Protein AF-A0A355SJ42-F1 (afdb_monomer)

Sequence (97 aa):
MKYDLTKKATRGAERTLDAFSGTMFELLSTKPFEEITVNELCEKSNYPRATFYNYFDDKYDLLNYCWYTIGKHIHLEQYAELDPEESLYIFFDRAYD

Structure (mmCIF, N/CA/C/O backbone):
data_AF-A0A355SJ42-F1
#
_entry.id   AF-A0A355SJ42-F1
#
loop_
_atom_site.group_PDB
_atom_site.id
_atom_site.type_symbol
_atom_site.label_atom_id
_atom_site.label_alt_id
_atom_site.label_comp_id
_atom_site.label_asym_id
_atom_site.label_entity_id
_atom_site.label_seq_id
_atom_site.pdbx_PDB_ins_code
_atom_site.Cartn_x
_atom_site.Cartn_y
_atom_site.Cartn_z
_atom_site.occupancy
_atom_site.B_iso_or_equiv
_atom_site.auth_seq_id
_atom_site.auth_comp_id
_atom_site.auth_asym_id
_atom_site.auth_atom_id
_atom_site.pdbx_PDB_model_num
ATOM 1 N N . MET A 1 1 ? 5.858 5.742 6.589 1.00 80.12 1 MET A N 1
ATOM 2 C CA . MET A 1 1 ? 5.872 4.290 6.904 1.00 80.12 1 MET A CA 1
ATOM 3 C C . MET A 1 1 ? 6.934 4.066 7.962 1.00 80.12 1 MET A C 1
ATOM 5 O O . MET A 1 1 ? 8.050 4.548 7.791 1.00 80.12 1 MET A O 1
ATOM 9 N N . LYS A 1 2 ? 6.615 3.367 9.053 1.00 80.75 2 LYS A N 1
ATOM 10 C CA . LYS A 1 2 ? 7.546 3.166 10.180 1.00 80.75 2 LYS A CA 1
ATOM 11 C C . LYS A 1 2 ? 8.402 1.915 10.044 1.00 80.75 2 LYS A C 1
ATOM 13 O O . LYS A 1 2 ? 9.429 1.794 10.710 1.00 80.75 2 LYS A O 1
ATOM 18 N N . TYR A 1 3 ? 7.966 0.978 9.210 1.00 81.12 3 TYR A N 1
ATOM 19 C CA . TYR A 1 3 ? 8.686 -0.261 8.982 1.00 81.12 3 TYR A CA 1
ATOM 20 C C . TYR A 1 3 ? 9.805 -0.077 7.953 1.00 81.12 3 TYR A C 1
ATOM 22 O O . TYR A 1 3 ? 9.586 0.438 6.860 1.00 81.12 3 TYR A O 1
ATOM 30 N N . ASP A 1 4 ? 11.009 -0.520 8.305 1.00 84.88 4 ASP A N 1
ATOM 31 C CA . 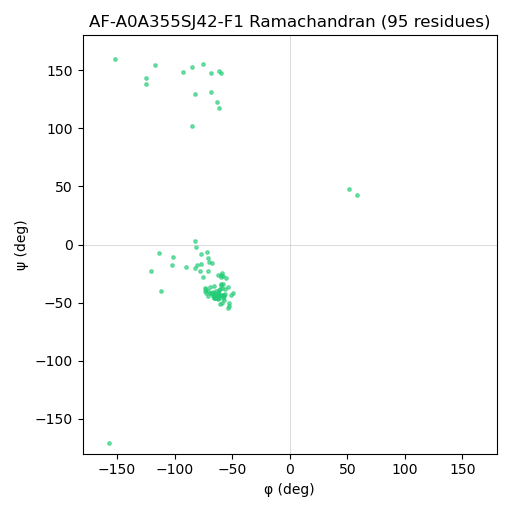ASP A 1 4 ? 12.181 -0.455 7.436 1.00 84.88 4 ASP A CA 1
ATOM 32 C C . ASP A 1 4 ? 12.218 -1.663 6.491 1.00 84.88 4 ASP A C 1
ATOM 34 O O . ASP A 1 4 ? 12.608 -2.765 6.882 1.00 84.88 4 ASP A O 1
ATOM 38 N N . LEU A 1 5 ? 11.823 -1.439 5.236 1.00 82.88 5 LEU A N 1
ATOM 39 C CA . LEU A 1 5 ? 11.765 -2.464 4.188 1.00 82.88 5 LEU A CA 1
ATOM 40 C C . LEU A 1 5 ? 13.143 -2.933 3.698 1.00 82.88 5 LEU A C 1
ATOM 42 O O . LEU A 1 5 ? 13.226 -3.937 2.995 1.00 82.88 5 LEU A O 1
ATOM 46 N N . THR A 1 6 ? 14.230 -2.240 4.058 1.00 80.62 6 THR A N 1
ATOM 47 C CA . THR A 1 6 ? 15.593 -2.665 3.691 1.00 80.62 6 THR A CA 1
ATOM 48 C C . THR A 1 6 ? 16.093 -3.817 4.562 1.00 80.62 6 THR A C 1
ATOM 50 O O . THR A 1 6 ? 17.046 -4.514 4.209 1.00 80.62 6 THR A O 1
ATOM 53 N N . LYS A 1 7 ? 15.441 -4.043 5.708 1.00 84.31 7 LYS A N 1
ATOM 54 C CA . LYS A 1 7 ? 15.782 -5.107 6.648 1.00 84.31 7 LYS A CA 1
ATOM 55 C C . LYS A 1 7 ? 14.973 -6.360 6.364 1.00 84.31 7 LYS A C 1
ATOM 57 O O . LYS A 1 7 ? 13.812 -6.310 5.969 1.00 84.31 7 LYS A O 1
ATOM 62 N N . LYS A 1 8 ? 15.582 -7.512 6.651 1.00 84.62 8 LYS A N 1
ATOM 63 C CA . LYS A 1 8 ? 14.876 -8.791 6.607 1.00 84.62 8 LYS A CA 1
ATOM 64 C C . LYS A 1 8 ? 13.729 -8.770 7.614 1.00 84.62 8 LYS A C 1
ATOM 66 O O . LYS A 1 8 ? 13.967 -8.667 8.820 1.00 84.62 8 LYS A O 1
ATOM 71 N N . ALA A 1 9 ? 12.507 -8.892 7.111 1.00 87.88 9 ALA A N 1
ATOM 72 C CA . ALA A 1 9 ? 11.335 -8.897 7.956 1.00 87.88 9 ALA A CA 1
ATOM 73 C C . ALA A 1 9 ? 11.265 -10.159 8.822 1.00 87.88 9 ALA A C 1
ATOM 75 O O . ALA A 1 9 ? 11.731 -11.238 8.453 1.00 87.88 9 ALA A O 1
ATOM 76 N N . THR A 1 10 ? 10.707 -10.020 10.025 1.00 94.19 10 THR A N 1
ATOM 77 C CA . THR A 1 10 ? 10.364 -11.195 10.831 1.00 94.19 10 THR A CA 1
ATOM 78 C C . THR A 1 10 ? 9.107 -11.833 10.255 1.00 94.19 10 THR A C 1
ATOM 80 O O . THR A 1 10 ? 8.260 -11.138 9.701 1.00 94.19 10 THR A O 1
ATOM 83 N N . ARG A 1 11 ? 8.900 -13.133 10.485 1.00 94.50 11 ARG A N 1
ATOM 84 C CA . ARG A 1 11 ? 7.680 -13.818 10.022 1.00 94.50 11 ARG A CA 1
ATOM 85 C C . ARG A 1 11 ? 6.387 -13.187 10.563 1.00 94.50 11 ARG A C 1
ATOM 87 O O . ARG A 1 11 ? 5.331 -13.310 9.956 1.00 94.50 11 ARG A O 1
ATOM 94 N N . GLY A 1 12 ? 6.453 -12.544 11.733 1.00 94.50 12 GLY A N 1
ATOM 95 C CA . GLY A 1 12 ? 5.327 -11.793 12.294 1.00 94.50 12 GLY A CA 1
ATOM 96 C C . GLY A 1 12 ? 5.080 -10.470 11.567 1.00 94.50 12 GLY A C 1
ATOM 97 O O . GLY A 1 12 ? 3.927 -10.124 11.317 1.00 94.50 12 GLY A O 1
ATOM 98 N N . ALA A 1 13 ? 6.152 -9.767 11.196 1.00 94.56 13 ALA A N 1
ATOM 99 C CA . ALA A 1 13 ? 6.068 -8.560 10.385 1.00 94.56 13 ALA A CA 1
ATOM 100 C C . ALA A 1 13 ? 5.540 -8.863 8.979 1.00 94.56 13 ALA A C 1
ATOM 102 O O . ALA A 1 13 ? 4.603 -8.199 8.561 1.00 94.56 13 ALA A O 1
ATOM 103 N N . GLU A 1 14 ? 6.050 -9.904 8.313 1.00 95.25 14 GLU A N 1
ATOM 104 C CA . GLU A 1 14 ? 5.569 -10.356 6.994 1.00 95.25 14 GLU A CA 1
ATOM 105 C C . GLU A 1 14 ? 4.060 -10.608 7.014 1.00 95.25 14 GLU A C 1
ATOM 107 O O . GLU A 1 14 ? 3.321 -9.945 6.303 1.00 95.25 14 GLU A O 1
ATOM 112 N N . ARG A 1 15 ? 3.573 -11.443 7.942 1.00 97.06 15 ARG A N 1
ATOM 113 C CA . ARG A 1 15 ? 2.131 -11.719 8.079 1.00 97.06 15 ARG A CA 1
ATOM 114 C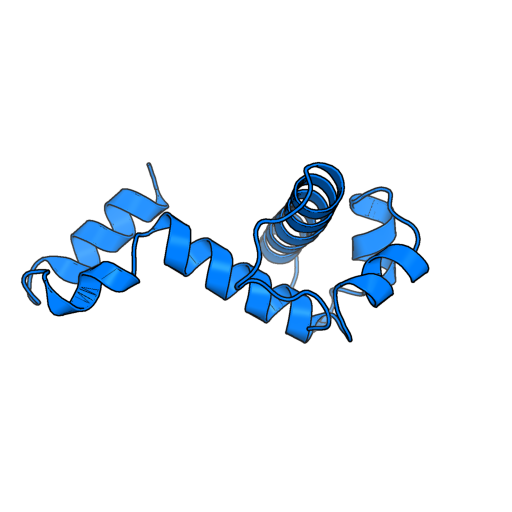 C . ARG A 1 15 ? 1.290 -10.465 8.300 1.00 97.06 15 ARG A C 1
ATOM 116 O O . ARG A 1 15 ? 0.173 -10.389 7.807 1.00 97.06 15 ARG A O 1
ATOM 123 N N . THR A 1 16 ? 1.803 -9.516 9.082 1.00 97.12 16 THR A N 1
ATOM 124 C CA . THR A 1 16 ? 1.082 -8.271 9.373 1.00 97.12 16 THR A CA 1
ATOM 125 C C . THR A 1 16 ? 1.026 -7.377 8.136 1.00 97.12 16 THR A C 1
ATOM 127 O O . THR A 1 16 ? -0.028 -6.830 7.822 1.00 97.12 16 THR A O 1
ATOM 130 N N . LEU A 1 17 ? 2.148 -7.248 7.426 1.00 97.31 17 LEU A N 1
ATOM 131 C CA . LEU A 1 17 ? 2.247 -6.490 6.185 1.00 97.31 17 LEU A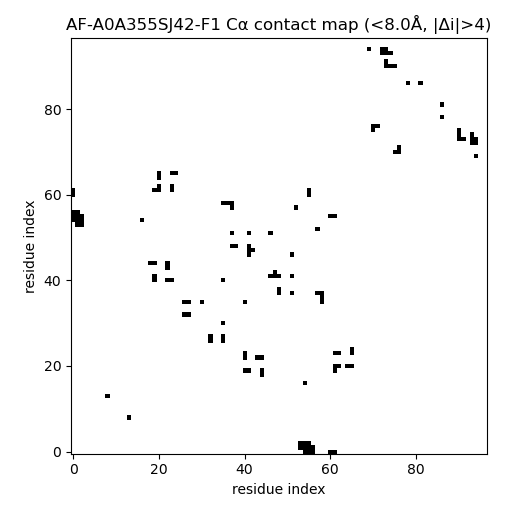 CA 1
ATOM 132 C C . LEU A 1 17 ? 1.343 -7.088 5.098 1.00 97.31 17 LEU A C 1
ATOM 134 O O . LEU A 1 17 ? 0.560 -6.344 4.513 1.00 97.31 17 LEU A O 1
ATOM 138 N N . ASP A 1 18 ? 1.385 -8.410 4.910 1.00 97.44 18 ASP A N 1
ATOM 139 C CA . ASP A 1 18 ? 0.556 -9.149 3.949 1.00 97.44 18 ASP A CA 1
ATOM 140 C C . ASP A 1 18 ? -0.939 -9.009 4.263 1.00 97.44 18 ASP A C 1
ATOM 142 O O . ASP A 1 18 ? -1.753 -8.778 3.371 1.00 97.44 18 ASP A O 1
ATOM 146 N N . ALA A 1 19 ? -1.320 -9.105 5.542 1.00 98.44 19 ALA A N 1
ATOM 147 C CA . ALA A 1 19 ? -2.714 -8.958 5.950 1.00 98.44 19 ALA A CA 1
ATOM 148 C C . ALA A 1 19 ? -3.253 -7.553 5.643 1.00 98.44 19 ALA A C 1
ATOM 150 O O . ALA A 1 19 ? -4.370 -7.410 5.141 1.00 98.44 19 ALA A O 1
ATOM 151 N N . PHE A 1 20 ? -2.473 -6.505 5.925 1.00 98.62 20 PHE A N 1
ATOM 152 C CA . PHE A 1 20 ? -2.901 -5.134 5.655 1.00 98.62 20 PHE A CA 1
ATOM 153 C C . PHE A 1 20 ? -2.891 -4.788 4.162 1.00 98.62 20 PHE A C 1
ATOM 155 O O . PHE A 1 20 ? -3.840 -4.149 3.707 1.00 98.62 20 PHE A O 1
ATOM 162 N N . SER A 1 21 ? -1.877 -5.204 3.393 1.00 98.19 21 SER A N 1
ATOM 163 C CA . SER A 1 21 ? -1.844 -4.961 1.942 1.00 98.19 21 SER A CA 1
ATOM 164 C C . SER A 1 21 ? -2.951 -5.733 1.223 1.00 98.19 21 SER A C 1
ATOM 166 O O . SER A 1 21 ? -3.685 -5.139 0.437 1.00 98.19 21 SER A O 1
ATOM 168 N N . GLY A 1 22 ? -3.164 -7.006 1.573 1.00 98.25 22 GLY A N 1
ATOM 169 C CA . GLY A 1 22 ? -4.273 -7.813 1.063 1.00 98.25 22 GLY A CA 1
ATOM 170 C C . GLY A 1 22 ? -5.632 -7.171 1.346 1.00 98.25 22 GLY A C 1
ATOM 171 O O . GLY A 1 22 ? -6.426 -6.974 0.430 1.00 98.25 22 GLY A O 1
ATOM 172 N N . THR A 1 23 ? -5.861 -6.729 2.587 1.00 98.62 23 THR A N 1
ATOM 173 C CA . THR A 1 23 ? -7.107 -6.031 2.953 1.00 98.62 23 THR A CA 1
ATOM 174 C C . THR A 1 23 ? -7.287 -4.725 2.171 1.00 98.62 23 THR A C 1
ATOM 176 O O . THR A 1 23 ? -8.401 -4.406 1.757 1.00 98.62 23 THR A O 1
ATOM 179 N N . MET A 1 24 ? -6.214 -3.958 1.943 1.00 98.69 24 MET A N 1
ATOM 180 C CA . MET A 1 24 ? -6.274 -2.750 1.114 1.00 98.69 24 MET A CA 1
ATOM 181 C C . MET A 1 24 ? -6.693 -3.086 -0.323 1.00 98.69 24 MET A C 1
ATOM 183 O O . MET A 1 24 ? -7.586 -2.425 -0.849 1.00 98.69 24 MET A O 1
ATOM 187 N N . PHE A 1 25 ? -6.114 -4.120 -0.942 1.00 98.06 25 PHE A N 1
ATOM 188 C CA . PHE A 1 25 ? -6.489 -4.547 -2.295 1.00 98.06 25 PHE A CA 1
ATOM 189 C C . PHE A 1 25 ? -7.945 -5.015 -2.382 1.00 98.06 25 PHE A C 1
ATOM 191 O O . PHE A 1 25 ? -8.667 -4.596 -3.288 1.00 98.06 25 PHE A O 1
ATOM 198 N N . GLU A 1 26 ? -8.408 -5.812 -1.417 1.00 98.38 26 GLU A N 1
ATOM 199 C CA . GLU A 1 26 ? -9.812 -6.228 -1.342 1.00 98.38 26 GLU A CA 1
ATOM 200 C C . GLU A 1 26 ? -10.750 -5.020 -1.258 1.00 98.38 26 GLU A C 1
ATOM 202 O O . GLU A 1 26 ? -11.739 -4.939 -1.986 1.00 98.38 26 GLU A O 1
ATOM 207 N N . LEU A 1 27 ? -10.434 -4.043 -0.406 1.00 98.56 27 LEU A N 1
ATOM 208 C CA . LEU A 1 27 ? -11.255 -2.845 -0.260 1.00 98.56 27 LEU A CA 1
ATOM 209 C C . LEU A 1 27 ? -11.256 -1.993 -1.531 1.00 98.56 27 LEU A C 1
ATOM 211 O O . LEU A 1 27 ? -12.333 -1.616 -1.994 1.00 98.56 27 LEU A O 1
ATOM 215 N N . LEU A 1 28 ? -10.087 -1.757 -2.130 1.00 98.25 28 LEU A N 1
ATOM 216 C CA . LEU A 1 28 ? -9.948 -1.014 -3.387 1.00 98.25 28 LEU A CA 1
ATOM 217 C C . LEU A 1 28 ? -10.714 -1.661 -4.548 1.00 98.25 28 LEU A C 1
ATOM 219 O O . LEU A 1 28 ? -11.169 -0.952 -5.441 1.00 98.25 28 LEU A O 1
ATOM 223 N N . SER A 1 29 ? -10.912 -2.983 -4.525 1.00 97.38 29 SER A N 1
ATOM 224 C CA . SER A 1 29 ? -11.727 -3.676 -5.533 1.00 97.38 29 SER A CA 1
ATOM 225 C C . SER A 1 29 ? -13.231 -3.376 -5.428 1.00 97.38 29 SER A C 1
ATOM 227 O O . SER A 1 29 ? -13.983 -3.651 -6.361 1.00 97.38 29 SER A O 1
ATOM 229 N N . THR A 1 30 ? -13.684 -2.810 -4.303 1.00 97.81 30 THR A N 1
ATOM 230 C CA . THR A 1 30 ? -15.114 -2.623 -3.997 1.00 97.81 30 THR A CA 1
ATOM 231 C C . THR A 1 30 ? -15.532 -1.174 -3.786 1.00 97.81 30 THR A C 1
ATOM 233 O O . THR A 1 30 ? -16.715 -0.868 -3.933 1.00 97.81 30 THR A O 1
ATOM 236 N N . LYS A 1 31 ? -14.604 -0.277 -3.429 1.00 98.06 31 LYS A N 1
ATOM 237 C CA . LYS A 1 31 ? -14.913 1.128 -3.145 1.00 98.06 31 LYS A CA 1
ATOM 238 C C . LYS A 1 31 ? -13.731 2.064 -3.441 1.00 98.06 31 LYS A C 1
ATOM 240 O O . LYS A 1 31 ? -12.585 1.609 -3.445 1.00 98.06 31 LYS A O 1
ATOM 245 N N . PRO A 1 32 ? -13.982 3.373 -3.625 1.00 98.31 32 PRO A N 1
ATOM 246 C CA . PRO A 1 32 ? -12.925 4.369 -3.778 1.00 98.31 32 PRO A CA 1
ATOM 247 C C . PRO A 1 32 ? -11.993 4.437 -2.562 1.00 98.31 32 PRO A C 1
ATOM 249 O O . PRO A 1 32 ? -12.419 4.276 -1.415 1.00 98.31 32 PRO A O 1
ATOM 252 N N . PHE A 1 33 ? -10.717 4.744 -2.802 1.00 98.38 33 PHE A N 1
ATOM 253 C CA . PHE A 1 33 ? -9.698 4.831 -1.752 1.00 98.38 33 PHE A CA 1
ATOM 254 C C . PHE A 1 33 ? -10.048 5.854 -0.660 1.00 98.38 33 PHE A C 1
ATOM 256 O O . PHE A 1 33 ? -9.743 5.653 0.519 1.00 98.38 33 PHE A O 1
ATOM 263 N N . GLU A 1 34 ? -10.704 6.955 -1.023 1.00 98.00 34 GLU A N 1
ATOM 264 C CA . GLU A 1 34 ? -11.096 8.039 -0.124 1.00 98.00 34 GLU A CA 1
ATOM 265 C C . GLU A 1 34 ? -12.015 7.542 0.998 1.00 98.00 34 GLU A C 1
ATOM 267 O O . GLU A 1 34 ? -11.861 7.985 2.138 1.00 98.00 34 GLU A O 1
ATOM 272 N N . GLU A 1 35 ? -12.876 6.565 0.703 1.00 98.56 35 GLU A N 1
ATOM 273 C CA . GLU A 1 35 ? -13.830 5.969 1.645 1.00 98.56 35 GLU A CA 1
ATOM 274 C C . GLU A 1 35 ? -13.203 4.909 2.562 1.00 98.56 35 GLU A C 1
ATOM 276 O O . GLU A 1 35 ? -13.760 4.587 3.612 1.00 98.56 35 GLU A O 1
ATOM 281 N N . ILE A 1 36 ? -12.027 4.378 2.210 1.00 98.69 36 ILE A N 1
ATOM 282 C CA . ILE A 1 36 ? -11.317 3.397 3.037 1.00 98.69 36 ILE A CA 1
ATOM 283 C C . ILE A 1 36 ? -10.812 4.076 4.312 1.00 98.69 36 ILE A C 1
ATOM 285 O O . ILE A 1 36 ? -10.157 5.124 4.265 1.00 98.69 36 ILE A O 1
ATOM 289 N N . THR A 1 37 ? -11.067 3.461 5.467 1.00 98.56 37 THR A N 1
ATOM 290 C CA . THR A 1 37 ? -10.612 3.967 6.770 1.00 98.56 37 THR A CA 1
ATOM 291 C C . THR A 1 37 ? -9.649 2.999 7.450 1.00 98.56 37 THR A C 1
ATOM 293 O O . THR A 1 37 ? -9.709 1.789 7.250 1.00 98.56 37 THR A O 1
ATOM 296 N N . VAL A 1 38 ? -8.780 3.525 8.322 1.00 98.56 38 VAL A N 1
ATOM 297 C CA . VAL A 1 38 ? -7.887 2.691 9.151 1.00 98.56 38 VAL A CA 1
ATOM 298 C C . VAL A 1 38 ? -8.681 1.734 10.046 1.00 98.56 38 VAL A C 1
ATOM 300 O O . VAL A 1 38 ? -8.235 0.615 10.272 1.00 98.56 38 VAL A O 1
ATOM 303 N N . ASN A 1 39 ? -9.864 2.139 10.527 1.00 98.50 39 ASN A N 1
ATOM 304 C CA . ASN A 1 39 ? -10.736 1.255 11.307 1.00 98.50 39 ASN A CA 1
ATOM 305 C C . ASN A 1 39 ? -11.159 0.034 10.499 1.00 98.50 39 ASN A C 1
ATOM 307 O O . ASN A 1 39 ? -10.962 -1.085 10.956 1.00 98.50 39 ASN A O 1
ATOM 311 N N . GLU A 1 40 ? -11.680 0.253 9.295 1.00 98.50 40 GLU A N 1
ATOM 312 C CA . GLU A 1 40 ? -12.136 -0.835 8.435 1.00 98.50 40 GLU A CA 1
ATOM 313 C C . GLU A 1 40 ? -10.990 -1.780 8.053 1.00 98.50 40 GLU A C 1
ATOM 315 O O . GLU A 1 40 ? -11.155 -2.998 8.095 1.00 98.50 40 GLU A O 1
ATOM 320 N N . LEU A 1 41 ? -9.811 -1.226 7.746 1.00 98.69 41 LEU A N 1
ATOM 321 C CA . LEU A 1 41 ? -8.601 -2.008 7.482 1.00 98.69 41 LEU A CA 1
ATOM 322 C C . LEU A 1 41 ? -8.248 -2.915 8.669 1.00 98.69 41 LEU A C 1
ATOM 324 O O . LEU A 1 41 ? -7.921 -4.078 8.470 1.00 98.69 41 LEU A O 1
ATOM 328 N N . CYS A 1 42 ? -8.327 -2.393 9.895 1.00 98.62 42 CYS A N 1
ATOM 329 C CA . CYS A 1 42 ? -8.043 -3.140 11.122 1.00 98.62 42 CYS A CA 1
ATOM 330 C C . CYS A 1 42 ? -9.096 -4.217 11.419 1.00 98.62 42 CYS A C 1
ATOM 332 O O . CYS A 1 42 ? -8.750 -5.329 11.815 1.00 98.62 42 CYS A O 1
ATOM 334 N N . GLU A 1 43 ? -10.377 -3.897 11.223 1.00 98.44 43 GLU A N 1
ATOM 335 C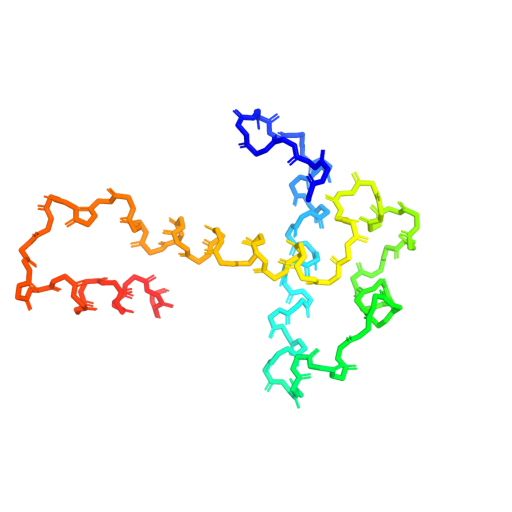 CA . GLU A 1 43 ? -11.487 -4.829 11.435 1.00 98.44 43 GLU A CA 1
ATOM 336 C C . GLU A 1 43 ? -11.422 -6.007 10.459 1.00 98.44 43 GLU A C 1
ATOM 338 O O . GLU A 1 43 ? -11.522 -7.157 10.885 1.00 98.44 43 GLU A O 1
ATOM 343 N N . LYS A 1 44 ? -11.191 -5.742 9.167 1.00 98.31 44 LYS A N 1
ATOM 344 C CA . LYS A 1 44 ? -11.093 -6.791 8.143 1.00 98.31 44 LYS A CA 1
ATOM 345 C C . LYS A 1 44 ? -9.822 -7.628 8.252 1.00 98.31 44 LYS A C 1
ATOM 347 O O . LYS A 1 44 ? -9.902 -8.843 8.101 1.00 98.31 44 LYS A O 1
ATOM 352 N N . SER A 1 45 ? -8.678 -7.014 8.557 1.00 97.81 45 SER A N 1
ATOM 353 C CA . SER A 1 45 ? -7.418 -7.752 8.718 1.00 97.81 45 SER A CA 1
ATOM 354 C C . SER A 1 45 ? -7.316 -8.497 10.055 1.00 97.81 45 SER A C 1
ATOM 356 O O . SER A 1 45 ? -6.386 -9.278 10.250 1.00 97.81 45 SER A O 1
ATOM 358 N N . ASN A 1 46 ? -8.267 -8.276 10.972 1.00 97.62 46 ASN A N 1
ATOM 359 C CA . ASN A 1 46 ? -8.281 -8.819 12.329 1.00 97.62 46 ASN A CA 1
ATOM 360 C C . ASN A 1 46 ? -7.035 -8.424 13.153 1.00 97.62 46 ASN A C 1
ATOM 362 O O . ASN A 1 46 ? -6.457 -9.235 13.882 1.00 97.62 46 ASN A O 1
ATOM 366 N N . TYR A 1 47 ? -6.628 -7.154 13.053 1.00 98.31 47 TYR A N 1
ATOM 367 C CA . TYR A 1 47 ? -5.534 -6.578 13.836 1.00 98.31 47 TYR A CA 1
ATOM 368 C C . TYR A 1 47 ? -5.977 -5.323 14.599 1.00 98.31 47 TYR A C 1
ATOM 370 O O . TYR A 1 47 ? -6.717 -4.499 14.068 1.00 98.31 47 TYR A O 1
ATOM 378 N N . PRO A 1 48 ? -5.486 -5.094 15.831 1.00 98.19 48 PRO A N 1
ATOM 379 C CA . PRO A 1 48 ? -5.738 -3.842 16.538 1.00 98.19 48 PRO A CA 1
ATOM 380 C C . PRO A 1 48 ? -5.166 -2.626 15.797 1.00 98.19 48 PRO A C 1
ATOM 382 O O . PRO A 1 48 ? -4.078 -2.695 15.223 1.00 98.19 48 PRO A O 1
ATOM 385 N N . ARG A 1 49 ? -5.810 -1.458 15.936 1.00 98.00 49 ARG A N 1
ATOM 386 C CA . ARG A 1 49 ? -5.296 -0.179 15.397 1.00 98.00 49 ARG A CA 1
ATOM 387 C C . ARG A 1 49 ? -3.875 0.145 15.850 1.00 98.00 49 ARG A C 1
ATOM 389 O O . ARG A 1 49 ? -3.094 0.683 15.077 1.00 98.00 49 ARG A O 1
ATOM 396 N N . ALA A 1 50 ? -3.528 -0.191 17.093 1.00 97.69 50 ALA A N 1
ATOM 397 C CA . ALA A 1 50 ? -2.168 -0.009 17.597 1.00 97.69 50 ALA A CA 1
ATOM 398 C C . ALA A 1 50 ? -1.145 -0.786 16.752 1.00 97.69 50 ALA A C 1
ATOM 400 O O . ALA A 1 50 ? -0.070 -0.269 16.469 1.00 97.69 50 ALA A O 1
ATOM 401 N N . THR A 1 51 ? -1.503 -1.989 16.288 1.00 97.38 51 THR A N 1
ATOM 402 C CA . THR A 1 51 ? -0.662 -2.769 15.380 1.00 97.38 51 THR A CA 1
ATOM 403 C C . THR A 1 51 ? -0.523 -2.075 14.035 1.00 97.38 51 THR A C 1
ATOM 405 O O . THR A 1 51 ? 0.601 -1.958 13.572 1.00 97.38 51 THR A O 1
ATOM 408 N N . PHE A 1 52 ? -1.598 -1.544 13.443 1.00 98.50 52 PHE A N 1
ATOM 409 C CA . PHE A 1 52 ? -1.495 -0.751 12.209 1.00 98.50 52 PHE A CA 1
ATOM 410 C C . PHE A 1 52 ? -0.477 0.390 12.361 1.00 98.50 52 PHE A C 1
ATOM 412 O O . PHE A 1 52 ? 0.466 0.494 11.579 1.00 98.50 52 PHE A O 1
ATOM 419 N N . TYR A 1 53 ? -0.601 1.175 13.436 1.00 97.06 53 TYR A N 1
ATOM 420 C CA . TYR A 1 53 ? 0.264 2.332 13.686 1.00 97.06 53 TYR A CA 1
ATOM 421 C C . TYR A 1 53 ? 1.707 1.993 14.092 1.00 97.06 53 TYR A C 1
ATOM 423 O O . TYR A 1 53 ? 2.537 2.903 14.192 1.00 97.06 53 TYR A O 1
ATOM 431 N N . ASN A 1 54 ? 2.030 0.713 14.307 1.00 95.81 54 ASN A N 1
ATOM 432 C CA . ASN A 1 54 ? 3.414 0.252 14.433 1.00 95.81 54 AS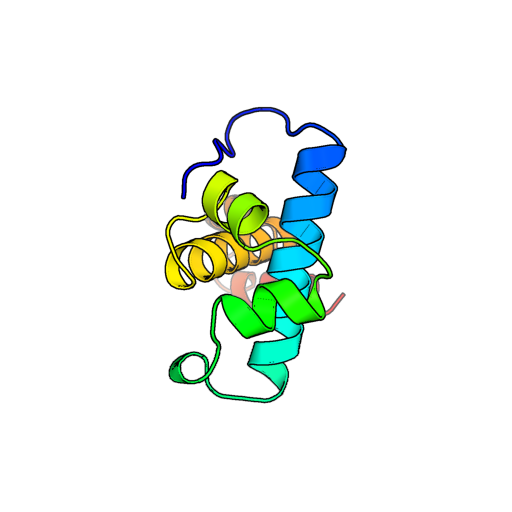N A CA 1
ATOM 433 C C . ASN A 1 54 ? 4.115 0.138 13.067 1.00 95.81 54 ASN A C 1
ATOM 435 O O . ASN A 1 54 ? 5.341 0.186 13.024 1.00 95.81 54 ASN A O 1
ATOM 439 N N . TYR A 1 55 ? 3.361 -0.001 11.970 1.00 96.62 55 TYR A N 1
ATOM 440 C CA . TYR A 1 55 ? 3.900 -0.192 10.617 1.00 96.62 55 TYR A CA 1
ATOM 441 C C . TYR A 1 55 ? 3.644 1.014 9.707 1.00 96.62 55 TYR A C 1
ATOM 443 O O . TYR A 1 55 ? 4.542 1.423 8.969 1.00 96.62 55 TYR A O 1
ATOM 451 N N . PHE A 1 56 ? 2.461 1.622 9.792 1.00 97.50 56 PHE A N 1
ATOM 452 C CA . PHE A 1 56 ? 2.008 2.687 8.897 1.00 97.50 56 PHE A CA 1
ATOM 453 C C . PHE A 1 56 ? 1.591 3.924 9.697 1.00 97.50 56 PHE A C 1
ATOM 455 O O . PHE A 1 56 ? 0.948 3.801 10.739 1.00 97.50 56 PHE A O 1
ATOM 462 N N . ASP A 1 57 ? 1.950 5.119 9.231 1.00 97.12 57 ASP A N 1
ATOM 463 C CA . ASP A 1 57 ? 1.507 6.372 9.847 1.00 97.12 57 ASP A CA 1
ATOM 464 C C . ASP A 1 57 ? 0.023 6.630 9.533 1.00 97.12 57 ASP A C 1
ATOM 466 O O . ASP A 1 57 ? -0.739 7.057 10.403 1.00 97.12 57 ASP A O 1
ATOM 470 N N . ASP A 1 58 ? -0.415 6.283 8.321 1.00 97.44 58 ASP A N 1
ATOM 471 C CA . ASP A 1 58 ? -1.794 6.406 7.851 1.00 97.44 58 ASP A CA 1
ATOM 472 C C . ASP A 1 58 ? -2.112 5.437 6.685 1.00 97.44 58 ASP A C 1
ATOM 474 O O . ASP A 1 58 ? -1.340 4.534 6.358 1.00 97.44 58 ASP A O 1
ATOM 478 N N . LYS A 1 59 ? -3.285 5.593 6.054 1.00 97.69 59 LYS A N 1
ATOM 479 C CA . LYS A 1 59 ? -3.694 4.756 4.912 1.00 97.69 59 LYS A CA 1
ATOM 480 C C . LYS A 1 59 ? -2.915 5.035 3.619 1.00 97.69 59 LYS A C 1
ATOM 482 O O . LYS A 1 59 ? -2.864 4.156 2.763 1.00 97.69 59 LYS A O 1
ATOM 487 N N . TYR A 1 60 ? -2.328 6.221 3.463 1.00 98.00 60 TYR A N 1
ATOM 488 C CA . TYR A 1 60 ? -1.509 6.567 2.298 1.00 98.00 60 TYR A CA 1
ATOM 489 C C . TYR A 1 60 ? -0.168 5.842 2.361 1.00 98.00 60 TYR A C 1
ATOM 491 O O . TYR A 1 60 ? 0.309 5.320 1.359 1.00 98.00 60 TYR A O 1
ATOM 499 N N . ASP A 1 61 ? 0.396 5.722 3.557 1.00 97.88 61 ASP A N 1
ATOM 500 C CA . ASP A 1 61 ? 1.562 4.886 3.811 1.00 97.88 61 ASP A CA 1
ATOM 501 C C . ASP A 1 61 ? 1.342 3.418 3.434 1.00 97.88 61 ASP A C 1
ATOM 503 O O . ASP A 1 61 ? 2.204 2.802 2.803 1.00 97.88 61 ASP A O 1
ATOM 507 N N . LEU A 1 62 ? 0.185 2.859 3.799 1.00 98.31 62 LEU A N 1
ATOM 508 C CA . LEU A 1 62 ? -0.184 1.506 3.388 1.00 98.31 62 LEU A CA 1
ATOM 509 C C . LEU A 1 62 ? -0.355 1.416 1.864 1.00 98.31 62 LEU A C 1
ATOM 511 O O . LEU A 1 62 ? 0.102 0.451 1.256 1.00 98.31 62 LEU A O 1
ATOM 515 N N . LEU A 1 63 ? -0.946 2.425 1.222 1.00 97.88 63 LEU A N 1
ATOM 516 C CA . LEU A 1 63 ? -1.053 2.466 -0.239 1.00 97.88 63 LEU A CA 1
ATOM 517 C C . LEU A 1 63 ? 0.328 2.499 -0.916 1.00 97.88 63 LEU A C 1
ATOM 519 O O . LEU A 1 63 ? 0.561 1.766 -1.873 1.00 97.88 63 LEU A O 1
ATOM 523 N N . ASN A 1 64 ? 1.276 3.277 -0.390 1.00 96.88 64 ASN A N 1
ATOM 524 C CA . ASN A 1 64 ? 2.659 3.284 -0.874 1.00 96.88 64 ASN A CA 1
ATOM 525 C C . ASN A 1 64 ? 3.321 1.906 -0.729 1.00 96.88 64 ASN A C 1
ATOM 527 O O . ASN A 1 64 ? 4.046 1.466 -1.621 1.00 96.88 64 ASN A O 1
ATOM 531 N N . TYR A 1 65 ? 3.041 1.191 0.363 1.00 97.25 65 TYR A N 1
ATOM 532 C CA . TYR A 1 65 ? 3.492 -0.190 0.526 1.00 97.25 65 TYR A CA 1
ATOM 533 C C . TYR A 1 65 ? 2.847 -1.152 -0.487 1.00 97.25 65 TYR A C 1
ATOM 535 O O . TYR A 1 65 ? 3.514 -2.055 -0.998 1.00 97.25 65 TYR A O 1
ATOM 543 N N . CYS A 1 66 ? 1.578 -0.937 -0.837 1.00 97.19 66 CYS A N 1
ATOM 544 C CA . CYS A 1 66 ? 0.909 -1.692 -1.896 1.00 97.19 66 CYS A CA 1
ATOM 545 C C . CYS A 1 66 ? 1.594 -1.466 -3.254 1.00 97.19 66 CYS A C 1
ATOM 547 O O . CYS A 1 66 ? 1.894 -2.437 -3.943 1.00 97.19 66 CYS A O 1
ATOM 549 N N . TRP A 1 67 ? 1.941 -0.218 -3.598 1.00 96.06 67 TRP A N 1
ATOM 550 C CA . TRP A 1 67 ? 2.713 0.091 -4.810 1.00 96.06 67 TRP A CA 1
ATOM 551 C C . TRP A 1 67 ? 4.086 -0.580 -4.827 1.00 96.06 67 TRP A C 1
ATOM 553 O O . TRP A 1 67 ? 4.471 -1.160 -5.840 1.00 96.06 67 TRP A O 1
ATOM 563 N N . TYR A 1 68 ? 4.803 -0.554 -3.701 1.00 94.75 68 TYR A N 1
ATOM 564 C CA . TYR A 1 68 ? 6.065 -1.280 -3.553 1.00 94.75 68 TYR A CA 1
ATOM 565 C C . TYR A 1 68 ? 5.890 -2.788 -3.801 1.00 94.75 68 TYR A C 1
ATOM 567 O O . TYR A 1 68 ? 6.691 -3.401 -4.505 1.00 94.75 68 TYR A O 1
ATOM 575 N N . THR A 1 69 ? 4.822 -3.377 -3.259 1.00 94.50 69 THR A N 1
ATOM 576 C CA . THR A 1 69 ? 4.517 -4.807 -3.408 1.00 94.50 69 THR A CA 1
ATOM 577 C C . THR A 1 69 ? 4.205 -5.167 -4.859 1.00 94.50 69 THR A C 1
ATOM 579 O O . THR A 1 69 ? 4.767 -6.134 -5.368 1.00 94.50 69 THR A O 1
ATOM 582 N N . ILE A 1 70 ? 3.388 -4.359 -5.546 1.00 95.00 70 ILE A N 1
ATOM 583 C CA . ILE A 1 70 ? 3.104 -4.522 -6.981 1.00 95.00 70 ILE A CA 1
ATOM 584 C C . ILE A 1 70 ? 4.401 -4.438 -7.784 1.00 95.00 70 ILE A C 1
ATOM 586 O O . ILE A 1 70 ? 4.688 -5.341 -8.561 1.00 95.00 70 ILE A O 1
ATOM 590 N N . GLY A 1 71 ? 5.210 -3.397 -7.558 1.00 94.81 71 GLY A N 1
ATOM 591 C CA . GLY A 1 71 ? 6.479 -3.204 -8.260 1.00 94.81 71 GLY A CA 1
ATOM 592 C C . GLY A 1 71 ? 7.419 -4.401 -8.111 1.00 94.81 71 GLY A C 1
ATOM 593 O O . GLY A 1 71 ? 8.001 -4.851 -9.091 1.00 94.81 71 GLY A O 1
ATOM 594 N N . LYS A 1 72 ? 7.510 -4.967 -6.903 1.00 93.38 72 LYS A N 1
ATOM 595 C CA . LYS A 1 72 ? 8.296 -6.178 -6.645 1.00 93.38 72 LYS A CA 1
ATOM 596 C C . LYS A 1 72 ?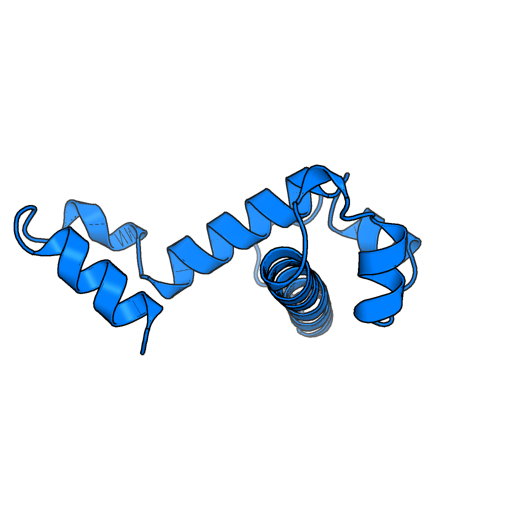 7.725 -7.412 -7.351 1.00 93.38 72 LYS A C 1
ATOM 598 O O . LYS A 1 72 ? 8.496 -8.223 -7.849 1.00 93.38 72 LYS A O 1
ATOM 603 N N . HIS A 1 73 ? 6.404 -7.573 -7.366 1.00 93.50 73 HIS A N 1
ATOM 604 C CA . HIS A 1 73 ? 5.740 -8.718 -7.993 1.00 93.50 73 HIS A CA 1
ATOM 605 C C . HIS A 1 73 ? 5.937 -8.731 -9.514 1.00 93.50 73 HIS A C 1
ATOM 607 O O . HIS A 1 73 ? 6.273 -9.766 -10.076 1.00 93.50 73 HIS A O 1
ATOM 613 N N . ILE A 1 74 ? 5.842 -7.564 -10.158 1.00 95.06 74 ILE A N 1
ATOM 614 C CA . ILE A 1 74 ? 6.076 -7.420 -11.603 1.00 95.06 74 ILE A CA 1
ATOM 615 C C . ILE A 1 74 ? 7.565 -7.298 -11.968 1.00 95.06 74 ILE A C 1
ATOM 617 O O . ILE A 1 74 ? 7.901 -7.110 -13.140 1.00 95.06 74 ILE A O 1
ATOM 621 N N . HIS A 1 75 ? 8.465 -7.397 -10.983 1.00 94.25 75 HIS A N 1
ATOM 622 C CA . HIS A 1 75 ? 9.910 -7.223 -11.143 1.00 94.25 75 HIS A CA 1
ATOM 623 C C . HIS A 1 75 ? 10.281 -5.911 -11.854 1.00 94.25 75 HIS A C 1
ATOM 625 O O . HIS A 1 75 ? 11.060 -5.890 -12.813 1.00 94.25 75 HIS A O 1
ATOM 631 N N . LEU A 1 76 ? 9.679 -4.805 -11.407 1.00 93.62 76 LEU A N 1
ATOM 632 C CA . LEU A 1 76 ? 9.836 -3.476 -12.002 1.00 93.62 76 LEU A CA 1
ATOM 633 C C . LEU A 1 76 ? 11.295 -2.993 -11.987 1.00 93.62 76 LEU A C 1
ATOM 635 O O . LEU A 1 76 ? 11.696 -2.215 -12.849 1.00 93.62 76 LEU A O 1
ATOM 639 N N . GLU A 1 77 ? 12.113 -3.468 -11.045 1.00 92.50 77 GLU A N 1
ATOM 640 C CA . GLU A 1 77 ? 13.545 -3.166 -10.973 1.00 92.50 77 GLU A CA 1
ATOM 641 C C . GLU A 1 77 ? 14.322 -3.576 -12.232 1.00 92.50 77 GLU A C 1
ATOM 643 O O . GLU A 1 77 ? 15.352 -2.974 -12.531 1.00 92.50 77 GLU A O 1
ATOM 648 N N . GLN A 1 78 ? 13.811 -4.547 -12.995 1.00 93.00 78 GLN A N 1
ATOM 649 C CA . GLN A 1 78 ? 14.424 -5.027 -14.235 1.00 93.00 78 GLN A CA 1
ATOM 650 C C . GLN A 1 78 ? 14.113 -4.131 -15.437 1.00 93.00 78 GLN A C 1
ATOM 652 O O . GLN A 1 78 ? 14.608 -4.398 -16.525 1.00 93.00 78 GLN A O 1
ATOM 657 N N . TYR A 1 79 ? 13.319 -3.065 -15.275 1.00 90.50 79 TYR A N 1
ATOM 658 C CA . TYR A 1 79 ? 12.892 -2.200 -16.380 1.00 90.50 79 TYR A CA 1
ATOM 659 C C . TYR A 1 79 ? 14.043 -1.738 -17.283 1.00 90.50 79 TYR A C 1
ATOM 661 O O . TYR A 1 79 ? 13.904 -1.739 -18.499 1.00 90.50 79 TYR A O 1
ATOM 669 N N . ALA A 1 80 ? 15.189 -1.376 -16.699 1.00 91.88 80 ALA A N 1
ATOM 670 C CA . ALA A 1 80 ? 16.349 -0.895 -17.452 1.00 91.88 80 ALA A CA 1
ATOM 671 C C . ALA A 1 80 ? 17.008 -1.966 -18.345 1.00 91.88 80 ALA A C 1
ATOM 673 O O . ALA A 1 80 ? 17.816 -1.623 -19.206 1.00 91.88 80 ALA A O 1
ATOM 674 N N . GLU A 1 81 ? 16.694 -3.242 -18.120 1.00 92.69 81 GLU A N 1
ATOM 675 C CA . GLU A 1 81 ? 17.245 -4.398 -18.832 1.00 92.69 81 GLU A CA 1
ATOM 676 C C . GLU A 1 81 ? 16.278 -4.945 -19.897 1.00 92.69 81 GLU A C 1
ATOM 678 O O . GLU A 1 81 ? 16.673 -5.786 -20.703 1.00 92.69 81 GLU A O 1
ATOM 683 N N . LEU A 1 82 ? 15.023 -4.483 -19.905 1.00 91.75 82 LEU A N 1
ATOM 684 C CA . LEU A 1 82 ? 13.996 -4.935 -20.840 1.00 91.75 82 LEU A CA 1
ATOM 685 C C . LEU A 1 82 ? 14.061 -4.172 -22.166 1.00 91.75 82 LEU A C 1
ATOM 687 O O . LEU A 1 82 ? 14.452 -3.004 -22.219 1.00 91.75 82 LEU A O 1
ATOM 691 N N . ASP A 1 83 ? 13.606 -4.823 -23.238 1.00 94.12 83 ASP A N 1
ATOM 692 C CA . ASP A 1 83 ? 13.304 -4.138 -24.493 1.00 94.12 83 ASP A CA 1
ATOM 693 C C . ASP A 1 83 ? 12.152 -3.139 -24.252 1.00 94.12 83 ASP A C 1
ATOM 695 O O . ASP A 1 83 ? 11.078 -3.554 -23.794 1.00 94.12 83 ASP A O 1
ATOM 699 N N . PRO A 1 84 ? 12.324 -1.830 -24.527 1.00 91.38 84 PRO A N 1
ATOM 700 C CA . PRO A 1 84 ? 11.262 -0.840 -24.367 1.00 91.38 84 PRO A CA 1
ATOM 701 C C . PRO A 1 84 ? 9.972 -1.171 -25.131 1.00 91.38 84 PRO A C 1
ATOM 703 O O . PRO A 1 84 ? 8.895 -0.777 -24.680 1.00 91.38 84 PRO A O 1
ATOM 706 N N . GLU A 1 85 ? 10.061 -1.886 -26.258 1.00 94.25 85 GLU A N 1
ATOM 707 C CA . GLU A 1 85 ? 8.892 -2.277 -27.057 1.00 94.25 85 GLU A CA 1
ATOM 708 C C . GLU A 1 85 ? 8.099 -3.426 -26.411 1.0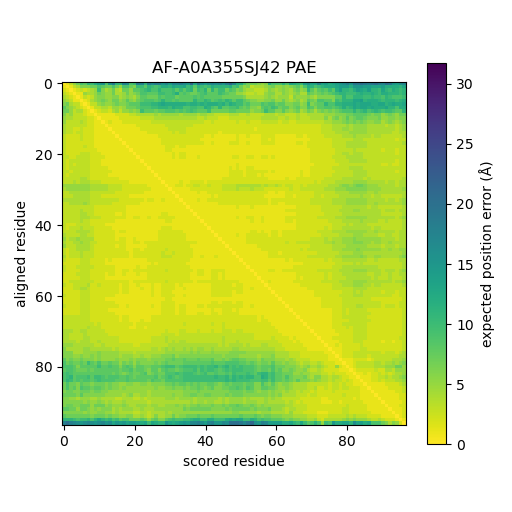0 94.25 85 GLU A C 1
ATOM 710 O O . GLU A 1 85 ? 6.878 -3.494 -26.561 1.00 94.25 85 GLU A O 1
ATOM 715 N N . GLU A 1 86 ? 8.756 -4.282 -25.622 1.00 94.12 86 GLU A N 1
ATOM 716 C CA . GLU A 1 86 ? 8.134 -5.444 -24.966 1.00 94.12 86 GLU A CA 1
ATOM 717 C C . GLU A 1 86 ? 7.846 -5.219 -23.473 1.00 94.12 86 GLU A C 1
ATOM 719 O O . GLU A 1 86 ? 7.029 -5.925 -22.879 1.00 94.12 86 GLU A O 1
ATOM 724 N N . SER A 1 87 ? 8.475 -4.211 -22.860 1.00 93.06 87 SER A N 1
ATOM 725 C CA . SER A 1 87 ? 8.458 -3.964 -21.409 1.00 93.06 87 SER A CA 1
ATOM 726 C C . SER A 1 87 ? 7.050 -3.937 -20.816 1.00 93.06 87 SER A C 1
ATOM 728 O O . SER A 1 87 ? 6.798 -4.530 -19.769 1.00 93.06 87 SER A O 1
ATOM 730 N N . LEU A 1 88 ? 6.112 -3.267 -21.494 1.00 92.88 88 LEU A N 1
ATOM 731 C CA . LEU A 1 88 ? 4.738 -3.151 -21.012 1.00 92.88 88 LEU A CA 1
ATOM 732 C C . LEU A 1 88 ? 4.018 -4.506 -21.012 1.00 92.88 88 LEU A C 1
ATOM 734 O O . LEU A 1 88 ? 3.332 -4.827 -20.045 1.00 92.88 88 LEU A O 1
ATOM 738 N N . TYR A 1 89 ? 4.194 -5.300 -22.073 1.00 94.00 89 TYR A N 1
ATOM 739 C CA . TYR A 1 89 ? 3.609 -6.637 -22.172 1.00 94.00 89 TYR A CA 1
ATOM 740 C C . TYR A 1 89 ? 4.170 -7.551 -21.081 1.00 94.00 89 TYR A C 1
ATOM 742 O O . TYR A 1 89 ? 3.399 -8.177 -20.363 1.00 94.00 89 TYR A O 1
ATOM 750 N N . ILE A 1 90 ? 5.493 -7.539 -20.885 1.00 93.06 90 ILE A N 1
ATOM 751 C CA . ILE A 1 90 ? 6.178 -8.332 -19.856 1.00 93.06 90 ILE A CA 1
ATOM 752 C C . ILE A 1 90 ? 5.654 -8.003 -18.451 1.00 93.06 90 ILE A C 1
ATOM 754 O O . ILE A 1 90 ? 5.419 -8.906 -17.652 1.00 93.06 90 ILE A O 1
ATOM 758 N N . PHE A 1 91 ? 5.455 -6.724 -18.122 1.00 94.06 91 PHE A N 1
ATOM 759 C CA . PHE A 1 91 ? 4.915 -6.358 -16.811 1.00 94.06 91 PHE A CA 1
ATOM 760 C C . PHE A 1 91 ? 3.455 -6.756 -16.625 1.00 94.06 91 PHE A C 1
ATOM 762 O O . PHE A 1 91 ? 3.088 -7.144 -15.519 1.00 94.06 91 PHE A O 1
ATOM 769 N N . PHE A 1 92 ? 2.627 -6.663 -17.669 1.00 93.69 92 PHE A N 1
ATOM 770 C CA . PHE A 1 92 ? 1.242 -7.121 -17.584 1.00 93.69 92 PHE A CA 1
ATOM 771 C C . PHE A 1 92 ? 1.149 -8.639 -17.449 1.00 93.69 92 PHE A C 1
ATOM 773 O O . PHE A 1 92 ? 0.383 -9.098 -16.613 1.00 93.69 92 PHE A O 1
ATOM 780 N N . ASP A 1 93 ? 1.952 -9.393 -18.198 1.00 93.94 93 ASP A N 1
ATOM 781 C CA . ASP A 1 93 ? 2.050 -10.855 -18.091 1.00 93.94 93 ASP A CA 1
ATOM 782 C C . ASP A 1 93 ? 2.333 -11.262 -16.634 1.00 93.94 93 ASP A C 1
ATOM 784 O O . ASP A 1 93 ? 1.515 -11.908 -15.986 1.00 93.94 93 ASP A O 1
ATOM 788 N N . ARG A 1 94 ? 3.384 -10.682 -16.038 1.00 94.12 94 ARG A N 1
ATOM 789 C CA . ARG A 1 94 ? 3.750 -10.904 -14.626 1.00 94.12 94 ARG A CA 1
ATOM 790 C C . ARG A 1 94 ? 2.694 -10.462 -13.612 1.00 94.12 94 ARG A C 1
ATOM 792 O O . ARG A 1 94 ? 2.722 -10.932 -12.483 1.00 94.12 94 ARG A O 1
ATOM 799 N N . ALA A 1 95 ? 1.843 -9.496 -13.953 1.00 90.38 95 ALA A N 1
ATOM 800 C CA . ALA A 1 95 ? 0.809 -8.996 -13.049 1.00 90.38 95 ALA A CA 1
ATOM 801 C C . ALA A 1 95 ? -0.449 -9.879 -13.033 1.00 90.38 95 ALA A C 1
ATOM 803 O O . ALA A 1 95 ? -1.252 -9.757 -12.105 1.00 90.38 95 ALA A O 1
ATOM 804 N N . TYR A 1 96 ? -0.651 -10.694 -14.074 1.00 85.19 96 TYR A N 1
ATOM 805 C CA . TYR A 1 96 ? -1.839 -11.529 -14.261 1.00 85.19 96 TYR 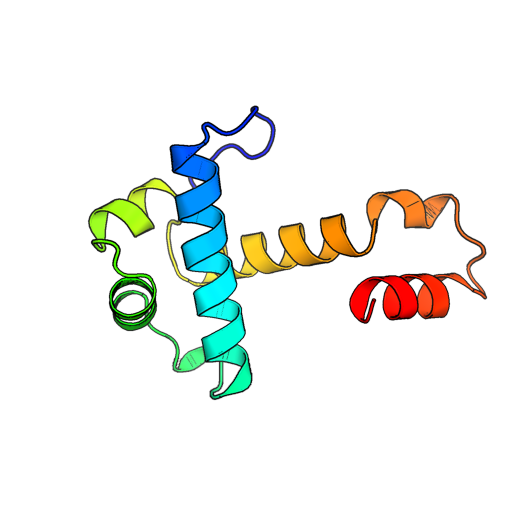A CA 1
ATOM 806 C C . TYR A 1 96 ? -1.565 -13.040 -14.177 1.00 85.19 96 TYR A C 1
ATOM 808 O O . TYR A 1 96 ? -2.535 -13.803 -14.162 1.00 85.19 96 TYR A O 1
ATOM 816 N N . ASP A 1 97 ? -0.297 -13.449 -14.102 1.00 74.00 97 ASP A N 1
ATOM 817 C CA . ASP A 1 97 ? 0.149 -14.812 -13.766 1.00 74.00 97 ASP A CA 1
ATOM 818 C C . ASP A 1 97 ? -0.099 -15.186 -12.291 1.00 74.00 97 ASP A C 1
ATOM 82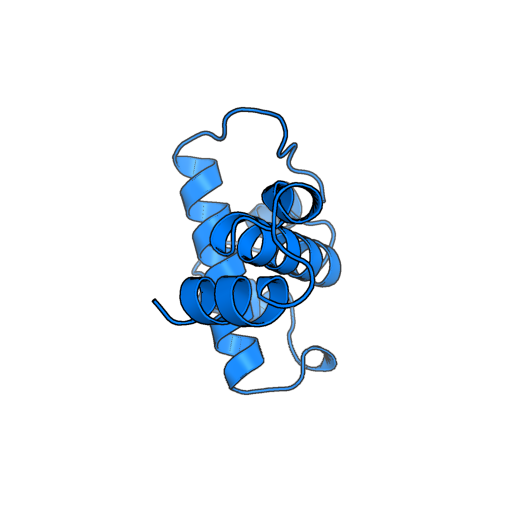0 O O . ASP A 1 97 ? -0.564 -16.327 -12.039 1.00 74.00 97 ASP A O 1
#

Secondary structure (DSSP, 8-state):
--S-TTSPPPHHHHHHHHHHHHHHHHHHTTS-GGG--HHHHHHHHT--HHHHHHH-SSHHHHHHHHHHHHHHHTTGGGGGGS-TTTHHHHHHHHHH-

Solvent-accessible surface area (backbone atoms only — not comparable to full-atom values): 5676 Å² total; per-residue (Å²): 96,67,58,69,80,91,50,89,71,50,77,68,52,47,54,52,52,51,36,48,41,51,41,49,52,58,46,55,76,76,43,64,71,88,77,62,46,70,65,58,46,22,64,74,46,72,44,59,63,70,60,50,61,61,41,22,81,48,69,65,38,45,48,52,50,40,52,52,51,50,39,60,64,35,46,51,87,48,56,89,78,46,58,82,90,48,41,66,58,55,35,50,50,50,69,72,111

Mean predicted aligned error: 3.54 Å

Radius of gyration: 15.11 Å; Cα contacts (8 Å, |Δi|>4): 68; chains: 1; bounding box: 32×23×45 Å

Nearest PDB structures (foldseek):
  5f27-assembly1_A-2  TM=7.957E-01  e=8.510E-03  Mycobacterium tuberculosis CDC1551
  4m3g-assembly1_A-2  TM=7.925E-01  e=2.413E-02  Mycobacterium tuberculosis H37Rv
  3qkx-assembly1_A  TM=7.395E-01  e=9.507E-02  Haemophilus influenzae
  3mnl-assembly1_A  TM=7.877E-01  e=1.645E-01  Mycobacterium tuberculosis H37Rv
  7pt0-assembly1_A  TM=7.018E-01  e=3.357E-01  Streptomyces coelicolor

Foldseek 3Di:
DQDDPVDDDDPVRVLLLCLLLVLLVVVVVPDDPVPDALVSSCVRSVHDSVSVVNQAVGVVRSVVSNVVVLCVQLVVVCQVVDDPVCSVVSSVVSNVD

pLDDT: mean 94.66, std 5.04, range [74.0, 98.69]